Protein AF-A0A2H0D9N0-F1 (afdb_monomer)

Mean predicted aligned error: 10.19 Å

Nearest PDB structures (foldseek):
  3scy-assembly1_A  TM=6.307E-01  e=2.754E-02  Bacteroides fragilis NCTC 9343
  5y2z-assembly3_F  TM=4.978E-01  e=8.812E-02  Homo sapiens
  5y31-assembly2_D  TM=4.951E-01  e=1.947E-01  Homo sapiens
  3wsy-assembly1_A  TM=3.831E-01  e=3.872E-01  Homo sapiens
  3wsz-assembly1_A  TM=3.775E-01  e=4.537E-01  Homo sapiens

Foldseek 3Di:
DDDDDFDWDKDQCLPPDFDKDKDWDWDADPPPVPRIDIDIDIDGQDDAAFADPQWDKWWDAPDAQGFIWIWTARNVPRDIDTLDGQPANHFPGWDADPVPRWIWTWRDDPPDFIWIWIARNRRRHTHTDGTPPPDDDPVPPDDPDPDPDPDPPRRMDTDGPDDDDDDD

Sequence (168 aa):
MNASKSVDVTVNGAVLSPGFYNGGITIISNDYKNANLTIPFTVNFVLLNKAVKGTLYASTGRGSGSTGRVIKLNTQTGEGADVRPTGFTTIKSISLNPNTGELFGFNYSLGLPTSIVKVDGENGQGLYQFKAPVNYPPWRLTYPVILSELHLRNGYINLILHRVTLHI

Structure (mmCIF, N/CA/C/O backbone):
data_AF-A0A2H0D9N0-F1
#
_entry.id   AF-A0A2H0D9N0-F1
#
loop_
_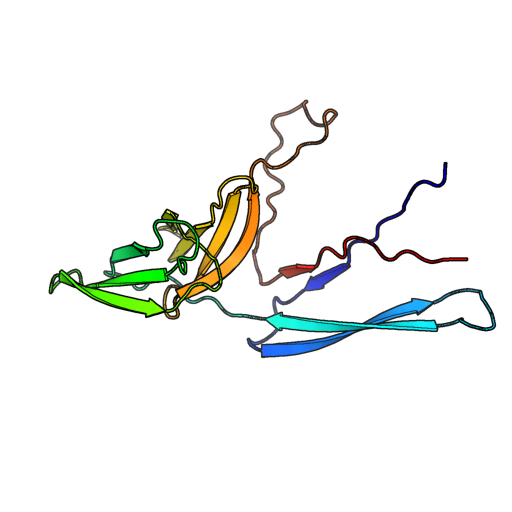atom_site.group_PDB
_atom_site.id
_atom_site.type_symbol
_atom_site.label_atom_id
_atom_site.label_alt_id
_atom_site.label_comp_id
_atom_site.label_asym_id
_atom_site.label_entity_id
_atom_site.label_seq_id
_atom_site.pdbx_PDB_ins_code
_atom_site.Cartn_x
_atom_site.Cartn_y
_atom_site.Cartn_z
_atom_site.occupancy
_atom_site.B_iso_or_equiv
_atom_site.auth_seq_id
_atom_site.auth_comp_id
_atom_site.auth_asym_id
_atom_site.auth_atom_id
_atom_site.pdbx_PDB_model_num
ATOM 1 N N . MET A 1 1 ? 22.734 18.320 -28.076 1.00 51.78 1 MET A N 1
ATOM 2 C CA . MET A 1 1 ? 22.182 17.781 -26.814 1.00 51.78 1 MET A CA 1
ATOM 3 C C . MET A 1 1 ? 21.408 16.525 -27.163 1.00 51.78 1 MET A C 1
ATOM 5 O O . MET A 1 1 ? 20.487 16.621 -27.963 1.00 51.78 1 MET A O 1
ATOM 9 N N . ASN A 1 2 ? 21.798 15.360 -26.650 1.00 54.81 2 ASN A N 1
ATOM 10 C CA . ASN A 1 2 ? 21.049 14.131 -26.913 1.00 54.81 2 ASN A CA 1
ATOM 11 C C . ASN A 1 2 ? 19.790 14.142 -26.048 1.00 54.81 2 ASN A C 1
ATOM 13 O O . ASN A 1 2 ? 19.884 14.165 -24.822 1.00 54.81 2 ASN A O 1
ATOM 17 N N . ALA A 1 3 ? 18.621 14.176 -26.684 1.00 62.12 3 ALA A N 1
ATOM 18 C CA . ALA A 1 3 ? 17.362 14.009 -25.977 1.00 62.12 3 ALA A CA 1
ATOM 19 C C . ALA A 1 3 ? 17.320 12.594 -25.386 1.00 62.12 3 ALA A C 1
ATOM 21 O O . ALA A 1 3 ? 17.517 11.611 -26.105 1.00 62.12 3 ALA A O 1
ATOM 22 N N . SER A 1 4 ? 17.083 12.480 -24.081 1.00 67.25 4 SER A N 1
ATOM 23 C CA . SER A 1 4 ? 16.789 11.188 -23.475 1.00 67.25 4 SER A CA 1
ATOM 24 C C . SER A 1 4 ? 15.452 10.672 -24.008 1.00 67.25 4 SER A C 1
ATOM 26 O O . SER A 1 4 ? 14.488 11.426 -24.150 1.00 67.25 4 SER A O 1
ATOM 28 N N . LYS A 1 5 ? 15.392 9.373 -24.304 1.00 77.69 5 LYS A N 1
ATOM 29 C CA . LYS A 1 5 ? 14.146 8.664 -24.603 1.00 77.69 5 LYS A CA 1
ATOM 30 C C . LYS A 1 5 ? 13.817 7.752 -23.426 1.00 77.69 5 LYS A C 1
ATOM 32 O O . LYS A 1 5 ? 14.701 7.064 -22.923 1.00 77.69 5 LYS A O 1
ATOM 37 N N . SER A 1 6 ? 12.565 7.766 -22.985 1.00 78.75 6 SER A N 1
ATOM 38 C CA . SER A 1 6 ? 12.034 6.835 -21.990 1.00 78.75 6 SER A CA 1
ATOM 39 C C . SER A 1 6 ? 11.052 5.879 -22.654 1.00 78.75 6 SER A C 1
ATOM 41 O O . SER A 1 6 ? 10.352 6.253 -23.594 1.00 78.75 6 SER A O 1
ATOM 43 N N . VAL A 1 7 ? 11.010 4.648 -22.153 1.00 76.38 7 VAL A N 1
ATOM 44 C CA . VAL A 1 7 ? 10.000 3.653 -22.508 1.00 76.38 7 VAL A CA 1
ATOM 45 C C . VAL A 1 7 ? 9.357 3.204 -21.207 1.00 76.38 7 VAL A C 1
ATOM 47 O O . VAL A 1 7 ? 10.057 2.743 -20.306 1.00 76.38 7 VAL A O 1
ATOM 50 N N . ASP A 1 8 ? 8.041 3.355 -21.119 1.00 76.12 8 ASP A N 1
ATOM 51 C CA . ASP A 1 8 ? 7.260 2.877 -19.985 1.00 76.12 8 ASP A CA 1
ATOM 52 C C . ASP A 1 8 ? 6.772 1.457 -20.278 1.00 76.12 8 ASP A C 1
ATOM 54 O O . ASP A 1 8 ? 6.242 1.177 -21.355 1.00 76.12 8 ASP A O 1
ATOM 58 N N . VAL A 1 9 ? 6.967 0.551 -19.319 1.00 77.88 9 VAL A N 1
ATOM 59 C CA . VAL A 1 9 ? 6.527 -0.843 -19.416 1.00 77.88 9 VAL A CA 1
ATOM 60 C C . VAL A 1 9 ? 5.491 -1.094 -18.328 1.00 77.88 9 VAL A C 1
ATOM 62 O O . VAL A 1 9 ? 5.774 -0.962 -17.137 1.00 77.88 9 VAL A O 1
ATOM 65 N N . THR A 1 10 ? 4.286 -1.482 -18.739 1.00 74.44 10 THR A N 1
ATOM 66 C CA . THR A 1 10 ? 3.182 -1.800 -17.828 1.00 74.44 10 THR A CA 1
ATOM 67 C C . THR A 1 10 ? 2.926 -3.298 -17.831 1.00 74.44 10 THR A C 1
ATOM 69 O O . THR A 1 10 ? 2.826 -3.918 -18.889 1.00 74.44 10 THR A O 1
ATOM 72 N N . VAL A 1 11 ? 2.768 -3.875 -16.640 1.00 76.50 11 VAL A N 1
ATOM 73 C CA . VAL A 1 11 ? 2.381 -5.279 -16.476 1.00 76.50 11 VAL A CA 1
ATOM 74 C C . VAL A 1 11 ? 0.923 -5.342 -16.030 1.00 76.50 11 VAL A C 1
ATOM 76 O O . VAL A 1 11 ? 0.519 -4.699 -15.057 1.00 76.50 11 VAL A O 1
ATOM 79 N N . ASN A 1 12 ? 0.127 -6.131 -16.751 1.00 78.25 12 ASN A N 1
ATOM 80 C CA . ASN A 1 12 ? -1.245 -6.434 -16.371 1.00 78.25 12 ASN A CA 1
ATOM 81 C C . ASN A 1 12 ? -1.265 -7.556 -15.328 1.00 78.25 12 ASN A C 1
ATOM 83 O O . ASN A 1 12 ? -1.016 -8.713 -15.656 1.00 78.25 12 ASN A O 1
ATOM 87 N N . GLY A 1 13 ? -1.578 -7.208 -14.083 1.00 75.62 13 GLY A N 1
ATOM 88 C CA . GLY A 1 13 ? -1.732 -8.164 -12.992 1.00 75.62 13 GLY A CA 1
ATOM 89 C C . GLY A 1 13 ? -3.175 -8.606 -12.737 1.00 75.62 13 GLY A C 1
ATOM 90 O O . GLY A 1 13 ? -3.407 -9.284 -11.746 1.00 75.62 13 GLY A O 1
ATOM 91 N N . ALA A 1 14 ? -4.152 -8.262 -13.589 1.00 77.81 14 ALA A N 1
ATOM 92 C CA . ALA A 1 14 ? -5.578 -8.553 -13.365 1.00 77.81 14 ALA A CA 1
ATOM 93 C C . ALA A 1 14 ? -5.881 -10.024 -13.044 1.00 77.81 14 ALA A C 1
ATOM 95 O O . ALA A 1 14 ? -6.820 -10.320 -12.311 1.00 77.81 14 ALA A O 1
ATOM 96 N N . VAL A 1 15 ? -5.101 -10.931 -13.633 1.00 84.31 15 VAL A N 1
ATOM 97 C CA . VAL A 1 15 ? -5.260 -12.389 -13.527 1.00 84.31 15 VAL A CA 1
ATOM 98 C C . VAL A 1 15 ? -4.197 -13.038 -12.642 1.00 84.31 15 VAL A C 1
ATOM 100 O O . VAL A 1 15 ? -4.181 -14.258 -12.492 1.00 84.31 15 VAL A O 1
ATOM 103 N N . LEU A 1 16 ? -3.279 -12.247 -12.083 1.00 85.44 16 LEU A N 1
ATOM 104 C CA . LEU A 1 16 ? -2.228 -12.768 -11.224 1.00 85.44 16 LEU A CA 1
ATOM 105 C C . LEU A 1 16 ? -2.787 -13.002 -9.824 1.00 85.44 16 LEU A C 1
ATOM 107 O O . LEU A 1 16 ? -3.528 -12.190 -9.271 1.00 85.44 16 LEU A O 1
ATOM 111 N N . SER A 1 17 ? -2.420 -14.139 -9.248 1.00 90.38 17 SER A N 1
ATOM 112 C CA . SER A 1 17 ? -2.641 -14.380 -7.827 1.00 90.38 17 SER A CA 1
ATOM 113 C C . SER A 1 17 ? -1.619 -13.587 -7.008 1.00 90.38 17 SER A C 1
ATOM 115 O O . SER A 1 17 ? -0.572 -13.206 -7.531 1.00 90.38 17 SER A O 1
ATOM 117 N N . PRO A 1 18 ? -1.879 -13.306 -5.725 1.00 88.00 18 PRO A N 1
ATOM 118 C CA . PRO A 1 18 ? -0.874 -12.692 -4.868 1.00 88.00 18 PRO A CA 1
ATOM 119 C C . PRO A 1 18 ? 0.405 -13.532 -4.824 1.00 88.00 18 PRO A C 1
ATOM 121 O O . PRO A 1 18 ? 0.338 -14.752 -4.675 1.00 88.00 18 PRO A O 1
ATOM 124 N N . GLY A 1 19 ? 1.564 -12.891 -4.952 1.00 89.12 19 GLY A N 1
ATOM 125 C CA . GLY A 1 19 ? 2.851 -13.577 -4.964 1.00 89.12 19 GLY A CA 1
ATOM 126 C C . GLY A 1 19 ? 3.974 -12.804 -5.648 1.00 89.12 19 GLY A C 1
ATOM 127 O O . GLY A 1 19 ? 3.798 -11.688 -6.140 1.00 89.12 19 GLY A O 1
ATOM 128 N N . PHE A 1 20 ? 5.151 -13.428 -5.675 1.00 88.50 20 PHE A N 1
ATOM 129 C CA . PHE A 1 20 ? 6.325 -12.911 -6.371 1.00 88.50 20 PHE A CA 1
ATOM 130 C C . PHE A 1 20 ? 6.418 -13.503 -7.775 1.00 88.50 20 PHE A C 1
ATOM 132 O O . PHE A 1 20 ? 6.386 -14.719 -7.952 1.00 88.50 20 PHE A O 1
ATOM 139 N N . TYR A 1 21 ? 6.595 -12.632 -8.761 1.00 90.44 21 TYR A N 1
ATOM 140 C CA . TYR A 1 21 ? 6.749 -12.988 -10.164 1.00 90.44 21 TYR A CA 1
ATOM 141 C C . TYR A 1 21 ? 8.095 -12.491 -10.667 1.00 90.44 21 TYR A C 1
ATOM 143 O O . TYR A 1 21 ? 8.385 -11.298 -10.591 1.00 90.44 21 TYR A O 1
ATOM 151 N N . ASN A 1 22 ? 8.911 -13.400 -11.192 1.00 92.44 22 ASN A N 1
ATOM 152 C CA . ASN A 1 22 ? 10.175 -13.055 -11.832 1.00 92.44 22 ASN A CA 1
ATOM 153 C C . ASN A 1 22 ? 9.964 -12.932 -13.339 1.00 92.44 22 ASN A C 1
ATOM 155 O O . ASN A 1 22 ? 9.277 -13.753 -13.946 1.00 92.44 22 ASN A O 1
ATOM 159 N N . GLY A 1 23 ? 10.567 -11.915 -13.938 1.00 90.38 23 GLY A N 1
ATOM 160 C CA . GLY A 1 23 ? 10.524 -11.677 -15.372 1.00 90.38 23 GLY A CA 1
ATOM 161 C C . GLY A 1 23 ? 11.816 -11.048 -15.874 1.00 90.38 23 GLY A C 1
ATOM 162 O O . GLY A 1 23 ? 12.758 -10.819 -15.114 1.00 90.38 23 GLY A O 1
ATOM 163 N N . GLY A 1 24 ? 11.861 -10.767 -17.172 1.00 91.19 24 GLY A N 1
ATOM 164 C CA . GLY A 1 24 ? 12.973 -10.062 -17.796 1.00 91.19 24 GLY A CA 1
ATOM 165 C C . GLY A 1 24 ? 12.484 -9.134 -18.898 1.00 91.19 24 GLY A C 1
ATOM 166 O O . GLY A 1 24 ? 11.588 -9.488 -19.661 1.00 91.19 24 GLY A O 1
ATOM 167 N N . ILE A 1 25 ? 13.069 -7.942 -18.980 1.00 90.06 25 ILE A N 1
ATOM 168 C CA . ILE A 1 25 ? 12.921 -7.056 -20.137 1.00 90.06 25 ILE A CA 1
ATOM 169 C C . ILE A 1 25 ? 14.089 -7.354 -21.069 1.00 90.06 25 ILE A C 1
ATOM 171 O O . ILE A 1 25 ? 15.239 -7.152 -20.684 1.00 90.06 25 ILE A O 1
ATOM 175 N N . THR A 1 26 ? 13.802 -7.832 -22.278 1.00 91.62 26 THR A N 1
ATOM 176 C CA . THR A 1 26 ? 14.836 -8.091 -23.289 1.00 91.62 26 THR A CA 1
ATOM 177 C C . THR A 1 26 ? 14.916 -6.917 -24.254 1.00 91.62 26 THR A C 1
ATOM 179 O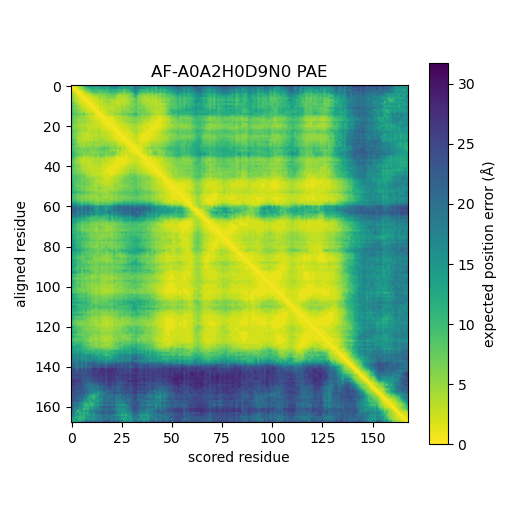 O . THR A 1 26 ? 13.930 -6.570 -24.902 1.00 91.62 26 THR A O 1
ATOM 182 N N . ILE A 1 27 ? 16.095 -6.313 -24.350 1.00 90.25 27 ILE A N 1
ATOM 183 C CA . ILE A 1 27 ? 16.437 -5.277 -25.320 1.00 90.25 27 ILE A CA 1
ATOM 184 C C . ILE A 1 27 ? 17.212 -5.956 -26.445 1.00 90.25 27 ILE A C 1
ATOM 186 O O . ILE A 1 27 ? 18.275 -6.526 -26.200 1.00 90.25 27 ILE A O 1
ATOM 190 N N . ILE A 1 28 ? 16.674 -5.881 -27.661 1.00 91.69 28 ILE A N 1
ATOM 191 C CA . ILE A 1 28 ? 17.321 -6.392 -28.870 1.00 91.69 28 ILE A CA 1
ATOM 192 C C . ILE A 1 28 ? 17.966 -5.212 -29.599 1.00 91.69 28 ILE A C 1
ATOM 194 O O . ILE A 1 28 ? 17.316 -4.193 -29.838 1.00 91.69 28 ILE A O 1
ATOM 198 N N . SER A 1 29 ? 19.247 -5.351 -29.926 1.00 91.25 29 SER A N 1
ATOM 199 C CA . SER A 1 29 ? 20.072 -4.344 -30.591 1.00 91.25 29 SER A CA 1
ATOM 200 C C . SER A 1 29 ? 20.642 -4.891 -31.898 1.00 91.25 29 SER A C 1
ATOM 202 O O . SER A 1 29 ? 20.814 -6.096 -32.064 1.00 91.25 29 SER A O 1
ATOM 204 N N . ASN A 1 30 ? 20.976 -3.994 -32.823 1.00 92.38 30 ASN A N 1
ATOM 205 C CA . ASN A 1 30 ? 21.731 -4.323 -34.031 1.00 92.38 30 ASN A CA 1
ATOM 206 C C . ASN A 1 30 ? 23.261 -4.324 -33.814 1.00 92.38 30 ASN A C 1
ATOM 208 O O . ASN A 1 30 ? 24.006 -4.502 -34.776 1.00 92.38 30 ASN A O 1
ATOM 212 N N . ASP A 1 31 ? 23.745 -4.140 -32.580 1.00 92.88 31 ASP A N 1
ATOM 213 C CA . ASP A 1 31 ? 25.146 -4.387 -32.219 1.00 92.88 31 ASP A CA 1
ATOM 214 C C . ASP A 1 31 ? 25.431 -5.899 -32.219 1.00 92.88 31 ASP A C 1
ATOM 216 O O . ASP A 1 31 ? 24.914 -6.637 -31.383 1.00 92.88 31 ASP A O 1
ATOM 220 N N . TYR A 1 32 ? 26.287 -6.367 -33.132 1.00 91.62 32 TYR A N 1
ATOM 221 C CA . TYR A 1 32 ? 26.605 -7.792 -33.284 1.00 91.62 32 TYR A CA 1
ATOM 222 C C . TYR A 1 32 ? 27.284 -8.420 -32.056 1.00 91.62 32 TYR A C 1
ATOM 224 O O . TYR A 1 32 ? 27.225 -9.638 -31.896 1.00 91.62 32 TYR A O 1
ATOM 232 N N . LYS A 1 33 ? 27.936 -7.622 -31.197 1.00 92.19 33 LYS A N 1
ATOM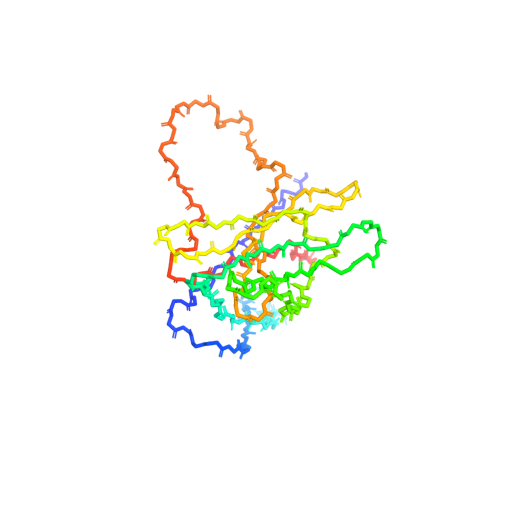 233 C CA . LYS A 1 33 ? 28.570 -8.120 -29.964 1.00 92.19 33 LYS A CA 1
ATOM 234 C C . LYS A 1 33 ? 27.585 -8.206 -28.808 1.00 92.19 33 LYS A C 1
ATOM 236 O O . LYS A 1 33 ? 27.699 -9.106 -27.983 1.00 92.19 33 LYS A O 1
ATOM 241 N N . ASN A 1 34 ? 26.623 -7.286 -28.763 1.00 88.19 34 ASN A N 1
ATOM 242 C CA . ASN A 1 34 ? 25.664 -7.139 -27.669 1.00 88.19 34 ASN A CA 1
ATOM 243 C C . ASN A 1 34 ? 24.229 -7.121 -28.203 1.00 88.19 34 ASN A C 1
ATOM 245 O O . ASN A 1 34 ? 23.435 -6.238 -27.878 1.00 88.19 34 ASN A O 1
ATOM 249 N N . ALA A 1 35 ? 23.896 -8.106 -29.040 1.00 90.69 35 ALA A N 1
ATOM 250 C CA . ALA A 1 35 ? 22.616 -8.140 -29.741 1.00 90.69 35 ALA A CA 1
ATOM 251 C C . ALA A 1 35 ? 21.418 -8.268 -28.788 1.00 90.69 35 ALA A C 1
ATOM 253 O O . ALA A 1 35 ? 20.314 -7.872 -29.145 1.00 90.69 35 ALA A O 1
ATOM 254 N N . ASN A 1 36 ? 21.631 -8.795 -27.576 1.00 94.38 36 ASN A N 1
ATOM 255 C CA . ASN A 1 36 ? 20.589 -8.988 -26.576 1.00 94.38 36 ASN A CA 1
ATOM 256 C C . ASN A 1 36 ? 21.080 -8.575 -25.185 1.00 94.38 36 ASN A C 1
ATOM 258 O O . ASN A 1 36 ? 22.098 -9.072 -24.707 1.00 94.38 36 ASN A O 1
ATOM 262 N N . LEU A 1 37 ? 20.307 -7.734 -24.501 1.00 91.25 37 LEU A N 1
ATOM 263 C CA . LEU A 1 37 ? 20.474 -7.425 -23.082 1.00 91.25 37 LEU A CA 1
ATOM 264 C C . LEU A 1 37 ? 19.175 -7.765 -22.351 1.00 91.25 37 LEU A C 1
ATOM 266 O O . LEU A 1 37 ? 18.133 -7.189 -22.653 1.00 91.25 37 LEU A O 1
ATOM 270 N N . THR A 1 38 ? 19.229 -8.676 -21.379 1.00 93.06 38 THR A N 1
ATOM 271 C CA . THR A 1 38 ? 18.075 -8.990 -20.521 1.00 93.06 38 THR A CA 1
ATOM 272 C C . THR A 1 38 ? 18.248 -8.338 -19.158 1.00 93.06 38 THR A C 1
ATOM 274 O O . THR A 1 38 ? 19.218 -8.609 -18.455 1.00 93.06 38 THR A O 1
ATOM 277 N N . ILE A 1 39 ? 17.290 -7.501 -18.772 1.00 90.31 39 ILE A N 1
ATOM 278 C CA . ILE A 1 39 ? 17.224 -6.868 -17.455 1.00 90.31 39 ILE A CA 1
ATOM 279 C C . ILE A 1 39 ? 16.222 -7.667 -16.613 1.00 90.31 39 ILE A C 1
ATOM 281 O O . ILE A 1 39 ? 15.019 -7.580 -16.885 1.00 90.31 39 ILE A O 1
ATOM 285 N N . PRO A 1 40 ? 16.671 -8.463 -15.624 1.00 91.88 40 PRO A N 1
ATOM 286 C CA . PRO A 1 40 ? 15.759 -9.203 -14.764 1.00 91.88 40 PRO A CA 1
ATOM 287 C C . PRO A 1 40 ? 14.980 -8.246 -13.859 1.00 91.88 40 PRO A C 1
ATOM 289 O O . PRO A 1 40 ? 15.501 -7.223 -13.413 1.00 91.88 40 PRO A O 1
ATOM 292 N N . PHE A 1 41 ? 13.735 -8.597 -13.557 1.00 88.06 41 PHE A N 1
ATOM 293 C CA . PHE A 1 41 ? 12.918 -7.884 -12.584 1.00 88.06 41 PHE A CA 1
ATOM 294 C C . PHE A 1 41 ? 12.074 -8.851 -11.752 1.00 88.06 41 PHE A C 1
ATOM 296 O O . PHE A 1 41 ? 11.736 -9.950 -12.193 1.00 88.06 41 PHE A O 1
ATOM 303 N N . THR A 1 42 ? 11.689 -8.403 -10.559 1.00 86.25 42 THR A N 1
ATOM 304 C CA . THR A 1 42 ? 10.743 -9.103 -9.688 1.00 86.25 42 THR A CA 1
ATOM 305 C C . THR A 1 42 ? 9.572 -8.180 -9.386 1.00 86.25 42 THR A C 1
ATOM 307 O O . THR A 1 42 ? 9.762 -7.042 -8.958 1.00 86.25 42 THR A O 1
ATOM 310 N N . VAL A 1 43 ? 8.354 -8.672 -9.595 1.00 86.50 43 VAL A N 1
ATOM 311 C CA . VAL A 1 43 ? 7.112 -7.997 -9.215 1.00 86.50 43 VAL A CA 1
ATOM 312 C C . VAL A 1 43 ? 6.543 -8.699 -7.994 1.00 86.50 43 VAL A C 1
ATOM 314 O O . VAL A 1 43 ? 6.358 -9.912 -8.005 1.00 86.50 43 VA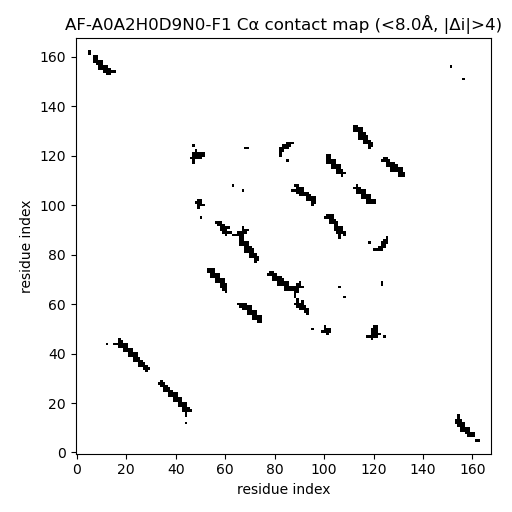L A O 1
ATOM 317 N N . ASN A 1 44 ? 6.244 -7.934 -6.948 1.00 85.69 44 ASN A N 1
ATOM 318 C CA . ASN A 1 44 ? 5.443 -8.412 -5.829 1.00 85.69 44 ASN A CA 1
ATOM 319 C C . ASN A 1 44 ? 3.989 -7.991 -6.056 1.00 85.69 44 ASN A C 1
ATOM 321 O O . ASN A 1 44 ? 3.665 -6.804 -5.966 1.00 85.69 44 ASN A O 1
ATOM 325 N N . PHE A 1 45 ? 3.133 -8.952 -6.383 1.00 84.88 45 PHE A N 1
ATOM 326 C CA . PHE A 1 45 ? 1.705 -8.729 -6.518 1.00 84.88 45 PHE A CA 1
ATOM 327 C C . PHE A 1 45 ? 1.031 -8.985 -5.171 1.00 84.88 45 PHE A C 1
ATOM 329 O O . PHE A 1 45 ? 1.032 -10.105 -4.666 1.00 84.88 45 PHE A O 1
ATOM 336 N N . VAL A 1 46 ? 0.459 -7.942 -4.575 1.00 85.75 46 VAL A N 1
ATOM 337 C CA . VAL A 1 46 ? -0.183 -8.014 -3.258 1.00 85.75 46 VAL A CA 1
ATOM 338 C C . VAL A 1 46 ? -1.676 -7.761 -3.420 1.00 85.75 46 VAL A C 1
ATOM 340 O O . VAL A 1 46 ? -2.077 -6.746 -3.990 1.00 85.75 46 VAL A O 1
ATOM 343 N N . LEU A 1 47 ? -2.501 -8.661 -2.882 1.00 88.00 47 LEU A N 1
ATOM 344 C CA . LEU A 1 47 ? -3.922 -8.390 -2.681 1.00 88.00 47 LEU A CA 1
ATOM 345 C C . LEU A 1 47 ? -4.087 -7.610 -1.380 1.00 88.00 47 LEU A C 1
ATOM 347 O O . LEU A 1 47 ? -3.762 -8.120 -0.313 1.00 88.00 47 LEU A O 1
ATOM 351 N N . LEU A 1 48 ? -4.608 -6.390 -1.480 1.00 91.94 48 LEU A N 1
ATOM 352 C CA . LEU A 1 48 ? -4.972 -5.602 -0.308 1.00 91.94 48 LEU A CA 1
ATOM 353 C C . LEU A 1 48 ? -6.405 -5.928 0.090 1.00 91.94 48 LEU A C 1
ATOM 355 O O . LEU A 1 48 ? -7.333 -5.761 -0.707 1.00 91.94 48 LEU A O 1
ATOM 359 N N . ASN A 1 49 ? -6.591 -6.350 1.334 1.00 95.44 49 ASN A N 1
ATOM 360 C CA . ASN A 1 49 ? -7.928 -6.559 1.865 1.00 95.44 49 ASN A CA 1
ATOM 361 C C . ASN A 1 49 ? -8.632 -5.220 2.092 1.00 95.44 49 ASN A C 1
ATOM 363 O O . ASN A 1 49 ? -8.014 -4.196 2.397 1.00 95.44 49 ASN A O 1
ATOM 367 N N . LYS A 1 50 ? -9.954 -5.239 1.945 1.00 96.44 50 LYS A N 1
ATOM 368 C CA . LYS A 1 50 ? -10.814 -4.090 2.237 1.00 96.44 50 LYS A CA 1
ATOM 369 C C . LYS A 1 50 ? -10.900 -3.851 3.745 1.00 96.44 50 LYS A C 1
ATOM 371 O O . LYS A 1 50 ? -10.562 -4.714 4.551 1.00 96.44 50 LYS A O 1
ATOM 376 N N . ALA A 1 51 ? -11.400 -2.681 4.120 1.00 96.19 51 ALA A N 1
ATOM 377 C CA . A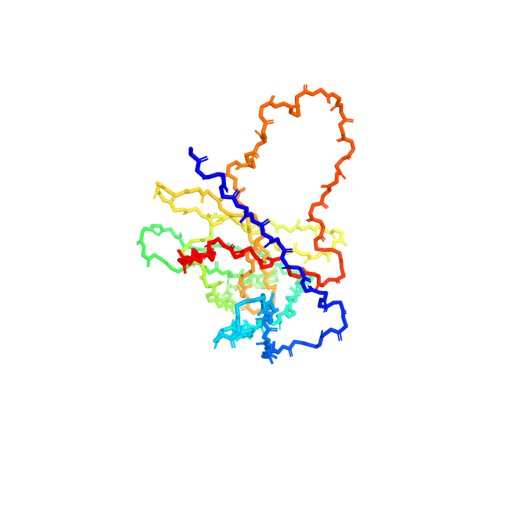LA A 1 51 ? -11.806 -2.394 5.483 1.00 96.19 51 ALA A CA 1
ATOM 378 C C . ALA A 1 51 ? -12.892 -3.372 5.953 1.00 96.19 51 ALA A C 1
ATOM 380 O O . ALA A 1 51 ? -13.846 -3.672 5.230 1.00 96.19 51 ALA A O 1
ATOM 381 N N . VAL A 1 52 ? -12.759 -3.825 7.196 1.00 93.25 52 VAL A N 1
ATOM 382 C CA . VAL A 1 52 ? -13.738 -4.673 7.869 1.00 93.25 52 VAL A CA 1
ATOM 383 C C . VAL A 1 52 ? -14.923 -3.811 8.309 1.00 93.25 52 VAL A C 1
ATOM 385 O O . VAL A 1 52 ? -14.764 -2.745 8.909 1.00 93.25 52 VAL A O 1
ATOM 388 N N . LYS A 1 53 ? -16.142 -4.255 7.987 1.00 91.31 53 LYS A N 1
ATOM 389 C CA . LYS A 1 53 ? -17.371 -3.542 8.354 1.00 91.31 53 LYS A CA 1
ATOM 390 C C . LYS A 1 53 ? -17.502 -3.462 9.878 1.00 91.31 53 LYS A C 1
ATOM 392 O O . LYS A 1 53 ? -17.328 -4.458 10.568 1.00 91.31 53 LYS A O 1
ATOM 397 N N . GLY A 1 54 ? -17.872 -2.287 10.388 1.00 89.06 54 GLY A N 1
ATOM 398 C CA . GLY A 1 54 ? -18.030 -2.060 11.830 1.00 89.06 54 GLY A CA 1
ATOM 399 C C . GLY A 1 54 ? -16.709 -1.867 12.577 1.00 89.06 54 GLY A C 1
ATOM 400 O O . GLY A 1 54 ? -16.714 -1.772 13.802 1.00 89.06 54 GLY A O 1
ATOM 401 N N . THR A 1 55 ? -15.587 -1.782 11.863 1.00 92.69 55 THR A N 1
ATOM 402 C CA . THR A 1 55 ? -14.277 -1.475 12.435 1.00 92.69 55 THR A CA 1
ATOM 403 C C . THR A 1 55 ? -13.916 -0.023 12.163 1.00 92.69 55 THR A C 1
ATOM 405 O O . THR A 1 55 ? -14.044 0.463 11.038 1.00 92.69 55 THR A O 1
ATOM 408 N N . LEU A 1 56 ? -13.452 0.676 13.198 1.00 96.12 56 LEU A N 1
ATOM 409 C CA . LEU A 1 56 ? -12.856 1.996 13.041 1.00 96.12 56 LEU A CA 1
ATOM 410 C C . LEU A 1 56 ? -11.361 1.838 12.773 1.00 96.12 56 LEU A C 1
ATOM 412 O O . LEU A 1 56 ? -10.699 0.999 13.376 1.00 96.12 56 LEU A O 1
ATOM 416 N N . TYR A 1 57 ? -10.835 2.647 11.861 1.00 96.25 57 TYR A N 1
ATOM 417 C CA . TYR A 1 57 ? -9.426 2.628 11.490 1.00 96.25 57 TYR A CA 1
ATOM 418 C C . TYR A 1 57 ? -8.767 3.939 11.898 1.00 96.25 57 TYR A C 1
ATOM 420 O O . TYR A 1 57 ? -9.300 5.016 11.632 1.00 96.25 57 TYR A O 1
ATOM 428 N N . ALA A 1 58 ? -7.591 3.846 12.508 1.00 94.88 58 ALA A N 1
ATOM 429 C CA . ALA A 1 58 ? -6.759 4.990 12.850 1.00 94.88 58 ALA A CA 1
ATOM 430 C C . ALA A 1 58 ? -5.341 4.783 12.320 1.00 94.88 58 ALA A C 1
ATOM 432 O O . ALA A 1 58 ? -4.858 3.657 12.229 1.00 94.88 58 ALA A O 1
ATOM 433 N N . SER A 1 59 ? -4.661 5.869 11.974 1.00 93.00 59 SER A N 1
ATOM 434 C CA . SER A 1 59 ? -3.248 5.837 11.606 1.00 93.00 59 SER A CA 1
ATOM 435 C C . SER A 1 59 ? -2.382 6.323 12.758 1.00 93.00 59 SER A C 1
ATOM 437 O O . SER A 1 59 ? -2.748 7.263 13.466 1.00 93.00 59 SER A O 1
ATOM 439 N N . THR A 1 60 ? -1.201 5.737 12.904 1.00 87.00 60 THR A N 1
ATOM 440 C CA . THR A 1 60 ? -0.168 6.235 13.812 1.00 87.00 60 THR A CA 1
ATOM 441 C C . THR A 1 60 ? 1.134 6.482 13.068 1.00 87.00 60 THR A C 1
ATOM 443 O O . THR A 1 60 ? 1.325 6.061 11.924 1.00 87.00 60 THR A O 1
ATOM 446 N N . GLY A 1 61 ? 2.035 7.209 13.725 1.00 76.69 61 GLY A N 1
ATOM 447 C CA . GLY A 1 61 ? 3.353 7.513 13.184 1.00 76.69 61 GLY A CA 1
ATOM 448 C C . GLY A 1 61 ? 3.671 9.002 13.215 1.00 76.69 61 GLY A C 1
ATOM 449 O O . GLY A 1 61 ? 3.846 9.630 12.171 1.00 76.69 61 GLY A O 1
ATOM 450 N N . ARG A 1 62 ? 3.714 9.596 14.415 1.00 68.19 62 ARG A N 1
ATOM 451 C CA . ARG A 1 62 ? 4.115 10.998 14.585 1.00 68.19 62 ARG A CA 1
ATOM 452 C C . ARG A 1 62 ? 5.636 11.081 14.730 1.00 68.19 62 ARG A C 1
ATOM 454 O O . ARG A 1 62 ? 6.189 10.516 15.664 1.00 68.19 62 ARG A O 1
ATOM 461 N N . GLY A 1 63 ? 6.283 11.857 13.860 1.00 63.91 63 GLY A N 1
ATOM 462 C CA . GLY A 1 63 ? 7.697 12.231 13.990 1.00 63.91 63 GLY A CA 1
ATOM 463 C C . GLY A 1 63 ? 8.646 11.517 13.024 1.00 63.91 63 GLY A C 1
ATOM 464 O O . GLY A 1 63 ? 8.274 10.563 12.343 1.00 63.91 63 GLY A O 1
ATOM 465 N N . SER A 1 64 ? 9.877 12.027 12.949 1.00 63.28 64 SER A N 1
ATOM 466 C CA . SER A 1 64 ? 10.961 11.431 12.160 1.00 63.28 64 SER A CA 1
ATOM 467 C C . SER A 1 64 ? 11.370 10.082 12.760 1.00 63.28 64 SER A C 1
ATOM 469 O O . SER A 1 64 ? 11.501 9.975 13.976 1.00 63.28 64 SER A O 1
ATOM 471 N N . GLY A 1 65 ? 11.543 9.053 11.926 1.00 68.00 65 GLY A N 1
ATOM 472 C CA . GLY A 1 65 ? 11.927 7.703 12.366 1.00 68.00 65 GLY A CA 1
ATOM 473 C C . GLY A 1 65 ? 10.787 6.843 12.924 1.00 68.00 65 GLY A C 1
ATOM 474 O O . GLY A 1 65 ? 11.030 5.714 13.344 1.00 68.00 65 GLY A O 1
ATOM 475 N N . SER A 1 66 ? 9.545 7.339 12.917 1.00 80.75 66 SER A N 1
ATOM 476 C CA . SER A 1 66 ? 8.395 6.488 13.218 1.00 80.75 66 SER A CA 1
ATOM 477 C C . SER A 1 66 ? 8.177 5.443 12.115 1.00 80.75 66 SER A C 1
ATOM 479 O O . SER A 1 66 ? 8.737 5.539 11.024 1.00 80.75 66 SER A O 1
ATOM 481 N N . THR A 1 67 ? 7.368 4.428 12.412 1.00 86.31 67 THR A N 1
ATOM 482 C CA . THR A 1 67 ? 6.826 3.528 11.388 1.00 86.31 67 THR A CA 1
ATOM 483 C C . THR A 1 67 ? 5.360 3.879 11.227 1.00 86.31 67 THR A C 1
ATOM 485 O O . THR A 1 67 ? 4.628 3.922 12.214 1.00 86.31 67 THR A O 1
ATOM 488 N N . GLY A 1 68 ? 4.924 4.163 10.002 1.00 90.88 68 GLY A N 1
ATOM 489 C CA . GLY A 1 68 ? 3.515 4.379 9.718 1.00 90.88 68 GLY A CA 1
ATOM 490 C C . GLY A 1 68 ? 2.770 3.081 9.990 1.00 90.88 68 GLY A C 1
ATOM 491 O O . GLY A 1 68 ? 3.053 2.069 9.342 1.00 90.88 68 GLY A O 1
ATOM 492 N N . ARG A 1 69 ? 1.848 3.090 10.949 1.00 92.81 69 ARG A N 1
ATOM 493 C CA . ARG A 1 69 ? 1.016 1.927 11.279 1.00 92.81 69 ARG A CA 1
ATOM 494 C C . ARG A 1 69 ? -0.450 2.287 11.161 1.00 92.81 69 ARG A C 1
ATOM 496 O O . ARG A 1 69 ? -0.828 3.460 11.158 1.00 92.81 69 ARG A O 1
ATOM 503 N N . VAL A 1 70 ? -1.262 1.244 11.101 1.00 94.31 70 VAL A N 1
ATOM 504 C CA . VAL A 1 70 ? -2.712 1.342 11.185 1.00 94.31 70 VAL A CA 1
ATOM 505 C C . VAL A 1 70 ? -3.193 0.515 12.362 1.00 94.31 70 VAL A C 1
ATOM 507 O O . VAL A 1 70 ? -2.665 -0.565 12.627 1.00 94.31 70 VAL A O 1
ATOM 510 N N . ILE A 1 71 ? -4.174 1.060 13.069 1.00 95.00 71 ILE A N 1
ATOM 511 C CA . ILE A 1 71 ? -4.837 0.465 14.223 1.00 95.00 71 ILE A CA 1
ATOM 512 C C . ILE A 1 71 ? -6.289 0.200 13.835 1.00 95.00 71 ILE A C 1
ATOM 514 O O . ILE A 1 71 ? -6.946 1.070 13.254 1.00 95.00 71 ILE A O 1
ATOM 518 N N . LYS A 1 72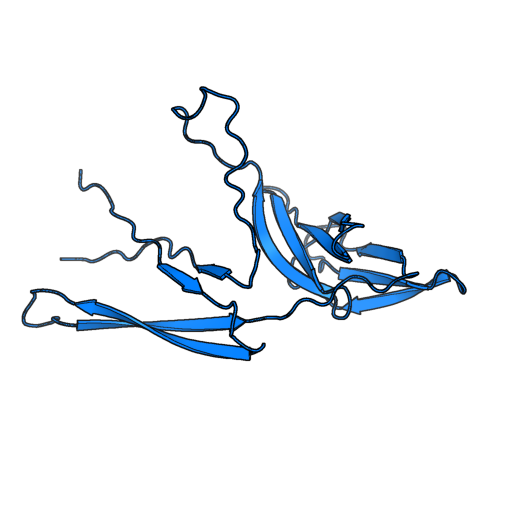 ? -6.783 -0.990 14.173 1.00 95.69 72 LYS A N 1
ATOM 519 C CA . LYS A 1 72 ? -8.208 -1.328 14.190 1.00 95.69 72 LYS A CA 1
ATOM 520 C C . LYS A 1 72 ? -8.749 -1.025 15.580 1.00 95.69 72 LYS A C 1
ATOM 522 O O . LYS A 1 72 ? -8.159 -1.438 16.569 1.00 95.69 72 LYS A O 1
ATOM 527 N N . LEU A 1 73 ? -9.876 -0.341 15.655 1.00 95.31 73 LEU A N 1
ATOM 528 C CA . LEU A 1 73 ? -10.596 -0.092 16.893 1.00 95.31 73 LEU A CA 1
ATOM 529 C C . LEU A 1 73 ? -11.913 -0.870 16.852 1.00 95.31 73 LEU A C 1
ATOM 531 O O . LEU A 1 73 ? -12.722 -0.701 15.930 1.00 95.31 73 LEU A O 1
ATOM 535 N N . ASN A 1 74 ? -12.110 -1.733 17.848 1.00 87.06 74 ASN A N 1
ATOM 536 C CA . ASN A 1 74 ? -13.368 -2.431 18.062 1.00 87.06 74 ASN A CA 1
ATOM 537 C C . ASN A 1 74 ? -14.421 -1.413 18.521 1.00 87.06 74 ASN A C 1
ATOM 539 O O . ASN A 1 74 ? -14.262 -0.760 19.547 1.00 87.06 74 ASN A O 1
ATOM 543 N N . THR A 1 75 ? -15.501 -1.266 17.756 1.00 90.62 75 THR A N 1
ATOM 544 C CA . THR A 1 75 ? -16.550 -0.270 18.030 1.00 90.62 75 THR A CA 1
ATOM 545 C C . THR A 1 75 ? -17.469 -0.641 19.189 1.00 90.62 75 THR A C 1
ATOM 547 O O . THR A 1 75 ? -18.166 0.228 19.701 1.00 90.62 75 THR A O 1
ATOM 550 N N . GLN A 1 76 ? -17.473 -1.907 19.609 1.00 90.75 76 GLN A N 1
ATOM 551 C CA . GLN A 1 76 ? -18.280 -2.401 20.722 1.00 90.75 76 GLN A CA 1
ATOM 552 C C . GLN A 1 76 ? -17.530 -2.274 22.050 1.00 90.75 76 GLN A C 1
ATOM 554 O O . GLN A 1 76 ? -18.121 -1.860 23.042 1.00 90.75 76 GLN A O 1
ATOM 559 N N . THR A 1 77 ? -16.235 -2.611 22.069 1.00 90.19 77 THR A N 1
ATOM 560 C CA . THR A 1 77 ? -15.420 -2.623 23.300 1.00 90.19 77 THR A CA 1
ATOM 561 C C . THR A 1 77 ? -14.528 -1.392 23.461 1.00 90.19 77 THR A C 1
ATOM 563 O O . THR A 1 77 ? -14.085 -1.103 24.567 1.00 90.19 77 THR A O 1
ATOM 566 N N . GLY A 1 78 ? -14.247 -0.658 22.380 1.00 90.62 78 GLY A N 1
ATOM 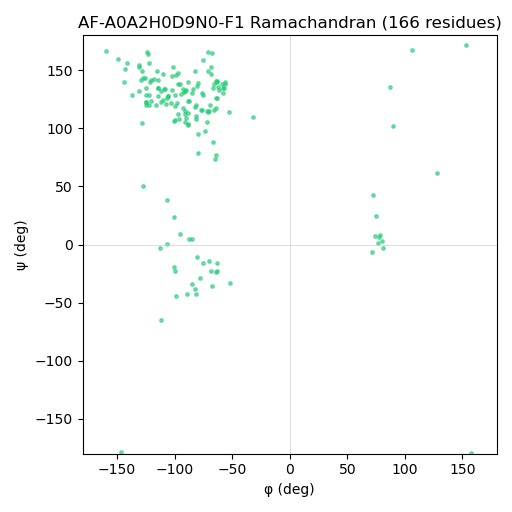567 C CA . GLY A 1 78 ? -13.271 0.435 22.375 1.00 90.62 78 GLY A CA 1
ATOM 568 C C . GLY A 1 78 ? -11.811 -0.033 22.402 1.00 90.62 78 GLY A C 1
ATOM 569 O O . GLY A 1 78 ? -10.910 0.792 22.531 1.00 90.62 78 GLY A O 1
ATOM 570 N N . GLU A 1 79 ? -11.547 -1.335 22.275 1.00 91.94 79 GLU A N 1
ATOM 571 C CA . GLU A 1 79 ? -10.185 -1.871 22.260 1.00 91.94 79 GLU A CA 1
ATOM 572 C C . GLU A 1 79 ? -9.497 -1.600 20.917 1.00 91.94 79 GLU A C 1
ATOM 574 O O . GLU A 1 79 ? -10.034 -1.901 19.845 1.00 91.94 79 GLU A O 1
ATOM 579 N N . GLY A 1 80 ? -8.296 -1.022 20.975 1.00 92.31 80 GLY A N 1
ATOM 580 C CA . GLY A 1 80 ? -7.432 -0.804 19.819 1.00 92.31 80 GLY A CA 1
ATOM 581 C C . GLY A 1 80 ? -6.449 -1.958 19.629 1.00 92.31 80 GLY A C 1
ATOM 582 O O . GLY A 1 80 ? -5.785 -2.368 20.576 1.00 92.31 80 GLY A O 1
ATOM 583 N N . ALA A 1 81 ? -6.316 -2.443 18.398 1.00 93.56 81 ALA A N 1
ATOM 584 C CA . ALA A 1 81 ? -5.351 -3.461 18.004 1.00 93.56 81 ALA A CA 1
ATOM 585 C C . ALA A 1 81 ? -4.489 -2.964 16.837 1.00 93.56 81 ALA A C 1
ATOM 587 O O . ALA A 1 81 ? -5.004 -2.509 15.810 1.00 93.56 81 ALA A O 1
ATOM 588 N N . ASP A 1 82 ? -3.168 -3.072 16.983 1.00 91.81 82 ASP A N 1
ATOM 589 C CA . ASP A 1 82 ? -2.221 -2.811 15.898 1.00 91.81 82 ASP A CA 1
ATOM 590 C C . ASP A 1 82 ? -2.449 -3.816 14.756 1.00 91.81 82 ASP A C 1
ATOM 592 O O . ASP A 1 82 ? -2.421 -5.027 14.967 1.00 91.81 82 ASP A O 1
ATOM 596 N N . VAL A 1 83 ? -2.643 -3.317 13.532 1.00 88.56 83 VAL A N 1
ATOM 597 C CA . VAL A 1 83 ? -2.864 -4.165 12.349 1.00 88.56 83 VAL A CA 1
ATOM 598 C C . VAL A 1 83 ? -1.541 -4.685 11.800 1.00 88.56 83 VAL A C 1
ATOM 600 O O . VAL A 1 83 ? -1.474 -5.857 11.441 1.00 88.56 83 VAL A O 1
ATOM 603 N N . ARG A 1 84 ? -0.523 -3.799 11.741 1.00 90.19 84 ARG A N 1
ATOM 604 C CA . ARG A 1 84 ? 0.925 -3.993 11.464 1.00 90.19 84 ARG A CA 1
ATOM 605 C C . ARG A 1 84 ? 1.542 -2.713 10.858 1.00 90.19 84 ARG A C 1
ATOM 607 O O . ARG A 1 84 ? 0.815 -1.765 10.543 1.00 90.19 84 ARG A O 1
ATOM 614 N N . PRO A 1 85 ? 2.881 -2.648 10.691 1.00 92.00 85 PRO A N 1
ATOM 615 C CA . PRO A 1 85 ? 3.536 -1.585 9.930 1.00 92.00 85 PRO A CA 1
ATOM 616 C C . PRO A 1 85 ? 3.143 -1.580 8.450 1.00 92.00 85 PRO A C 1
ATOM 618 O O . PRO A 1 85 ? 3.094 -2.620 7.800 1.00 92.00 85 PRO A O 1
ATOM 621 N N . THR A 1 86 ? 2.957 -0.383 7.900 1.00 93.50 86 THR A N 1
ATOM 622 C CA . THR A 1 86 ? 2.530 -0.169 6.505 1.00 93.50 86 THR A CA 1
ATOM 623 C C . THR A 1 86 ? 3.662 -0.283 5.486 1.00 93.50 86 THR A C 1
ATOM 625 O O . THR A 1 86 ? 3.407 -0.301 4.287 1.00 93.50 86 THR A O 1
ATOM 628 N N . GLY A 1 87 ? 4.916 -0.333 5.941 1.00 92.12 87 GLY A N 1
ATOM 629 C CA . GLY A 1 87 ? 6.098 -0.212 5.081 1.00 92.12 87 GLY A CA 1
ATOM 630 C C . GLY A 1 87 ? 6.459 1.236 4.724 1.00 92.12 87 GLY A C 1
ATOM 631 O O . GLY A 1 87 ? 7.492 1.468 4.103 1.00 92.12 87 GLY A O 1
ATOM 632 N N . PHE A 1 88 ? 5.658 2.216 5.154 1.00 91.19 88 PHE A N 1
ATOM 633 C CA . PHE A 1 88 ? 5.964 3.641 5.037 1.00 91.19 88 PHE A CA 1
ATOM 634 C C . PHE A 1 88 ? 6.461 4.210 6.367 1.00 91.19 88 PHE A C 1
ATOM 636 O O . PHE A 1 88 ? 6.108 3.727 7.444 1.00 91.19 88 PHE A O 1
ATOM 643 N N . THR A 1 89 ? 7.279 5.260 6.302 1.00 89.44 89 THR A N 1
ATOM 644 C CA . THR A 1 89 ? 7.828 5.923 7.496 1.00 89.44 89 THR A CA 1
ATOM 645 C C . THR A 1 89 ? 6.741 6.629 8.300 1.00 89.44 89 THR A C 1
ATOM 647 O O . THR A 1 89 ? 6.758 6.612 9.523 1.00 89.44 89 THR A O 1
ATOM 650 N N . THR A 1 90 ? 5.732 7.203 7.648 1.00 90.62 90 THR A N 1
ATOM 651 C CA . THR A 1 90 ? 4.578 7.772 8.352 1.00 90.62 90 THR A CA 1
ATOM 652 C C . THR A 1 90 ? 3.300 7.531 7.569 1.00 90.62 90 THR A C 1
ATOM 654 O O . THR A 1 90 ? 3.318 7.482 6.342 1.00 90.62 90 THR A O 1
ATOM 657 N N . ILE A 1 91 ? 2.182 7.424 8.283 1.00 92.75 91 ILE A N 1
ATOM 658 C CA . ILE A 1 91 ? 0.845 7.590 7.717 1.00 92.75 91 ILE A CA 1
ATOM 659 C C . ILE A 1 91 ? 0.142 8.610 8.602 1.00 92.75 91 ILE A C 1
ATOM 661 O O . ILE A 1 91 ? -0.201 8.326 9.746 1.00 92.75 91 ILE A O 1
ATOM 665 N N . LYS A 1 92 ? 0.006 9.841 8.105 1.00 91.06 92 LYS A N 1
ATOM 666 C CA . LYS A 1 92 ? -0.524 10.954 8.907 1.00 91.06 92 LYS A CA 1
ATOM 667 C C . LYS A 1 92 ? -2.035 10.925 9.054 1.00 91.06 92 LYS A C 1
ATOM 669 O O . LYS A 1 92 ? -2.561 11.435 10.037 1.00 91.06 92 LYS A O 1
ATOM 674 N N . SER A 1 93 ? -2.715 10.370 8.067 1.00 92.50 93 SER A N 1
ATOM 675 C CA . SER A 1 93 ? -4.151 10.163 8.106 1.00 92.50 93 SER A CA 1
ATOM 676 C C . SER A 1 93 ? -4.500 8.928 7.304 1.00 92.50 93 SER A C 1
ATOM 678 O O . SER A 1 93 ? -3.749 8.525 6.409 1.00 92.50 93 SER A O 1
ATOM 680 N N . ILE A 1 94 ? -5.678 8.394 7.591 1.00 95.44 94 ILE A N 1
ATOM 681 C CA . ILE A 1 94 ? -6.304 7.323 6.837 1.00 95.44 94 ILE A CA 1
ATOM 682 C C . ILE A 1 94 ? -7.739 7.725 6.494 1.00 95.44 94 ILE A C 1
ATOM 684 O O . ILE A 1 94 ? -8.412 8.375 7.292 1.00 95.44 94 ILE A O 1
ATOM 688 N N . SER A 1 95 ? -8.195 7.377 5.300 1.00 96.94 95 SER A N 1
ATOM 689 C CA . SER A 1 95 ? -9.562 7.586 4.834 1.00 96.94 95 SER A CA 1
ATOM 690 C C . SER A 1 95 ? -10.112 6.302 4.228 1.00 96.94 95 SER A C 1
ATOM 692 O O . SER A 1 95 ? -9.366 5.457 3.735 1.00 96.94 95 SER A O 1
ATOM 694 N N . LEU A 1 96 ? -11.432 6.153 4.288 1.00 96.88 96 LEU A N 1
ATOM 695 C CA . LEU A 1 96 ? -12.166 5.017 3.750 1.00 96.88 96 LEU A CA 1
ATOM 696 C C . LEU A 1 96 ? -12.999 5.484 2.561 1.00 96.88 96 LEU A C 1
ATOM 698 O O . LEU A 1 96 ? -13.739 6.460 2.673 1.00 96.88 96 LEU A O 1
ATOM 702 N N . ASN A 1 97 ? -12.938 4.755 1.451 1.00 96.81 97 ASN A N 1
ATOM 703 C CA . ASN A 1 97 ? -13.965 4.854 0.425 1.00 96.81 97 ASN A CA 1
ATOM 704 C C . ASN A 1 97 ? -15.167 3.984 0.845 1.00 96.81 97 ASN A C 1
ATOM 706 O O . ASN A 1 97 ? -15.044 2.757 0.837 1.00 96.81 97 ASN A O 1
ATOM 710 N N . PRO A 1 98 ? -16.329 4.568 1.197 1.00 94.88 98 PRO A N 1
ATOM 711 C CA . PRO A 1 98 ? -17.461 3.802 1.719 1.00 94.88 98 PRO A CA 1
ATOM 712 C C . PRO A 1 98 ? -18.102 2.882 0.672 1.00 94.88 98 PRO A C 1
ATOM 714 O O . PRO A 1 98 ? -18.735 1.897 1.037 1.00 94.88 98 PRO A O 1
ATOM 717 N N . ASN A 1 99 ? -17.923 3.174 -0.620 1.00 95.12 99 ASN A N 1
ATOM 718 C CA . ASN A 1 99 ? -18.509 2.383 -1.701 1.00 95.12 99 ASN A CA 1
ATOM 719 C C . ASN A 1 99 ? -17.669 1.139 -2.010 1.00 95.12 99 ASN A C 1
ATOM 721 O O . ASN A 1 99 ? -18.213 0.079 -2.313 1.00 95.12 99 ASN A O 1
ATOM 725 N N . THR A 1 100 ? -16.338 1.258 -1.955 1.00 95.69 100 THR A N 1
ATOM 726 C CA . THR A 1 100 ? -15.428 0.158 -2.316 1.00 95.69 100 THR A CA 1
ATOM 727 C C . THR A 1 100 ? -14.880 -0.592 -1.108 1.00 95.69 100 THR A C 1
ATOM 729 O O . THR A 1 100 ? -14.505 -1.758 -1.253 1.00 95.69 100 THR A O 1
ATOM 732 N N . GLY A 1 101 ? -14.857 0.041 0.068 1.00 96.38 101 GLY A N 1
ATOM 733 C CA . GLY A 1 101 ? -14.211 -0.460 1.279 1.00 96.38 101 GLY A CA 1
ATOM 734 C C . GLY A 1 101 ? -12.692 -0.270 1.286 1.00 96.38 101 GLY A C 1
ATOM 735 O O . GLY A 1 101 ? -12.018 -0.823 2.145 1.00 96.38 101 GLY A O 1
ATOM 736 N N . GLU A 1 102 ? -12.121 0.456 0.327 1.00 97.38 102 GLU A N 1
ATOM 737 C CA . GLU A 1 102 ? -10.671 0.655 0.243 1.00 97.38 102 GLU A CA 1
ATOM 738 C C . GLU A 1 102 ? -10.190 1.726 1.226 1.00 97.38 102 GLU A C 1
ATOM 740 O O . GLU A 1 102 ? -10.811 2.785 1.356 1.00 97.38 102 GLU A O 1
ATOM 745 N N . LEU A 1 103 ? -9.053 1.466 1.874 1.00 97.44 103 LEU A N 1
ATOM 746 C CA . LEU A 1 103 ? -8.385 2.427 2.746 1.00 97.44 103 LEU A CA 1
ATOM 747 C C . LEU A 1 103 ? -7.265 3.143 1.997 1.00 97.44 103 LEU A C 1
ATOM 749 O O . LEU A 1 103 ? -6.476 2.521 1.282 1.00 97.44 103 LEU A O 1
ATOM 753 N N . PHE A 1 104 ? -7.165 4.449 2.217 1.00 97.38 104 PHE A N 1
ATOM 754 C CA . PHE A 1 104 ? -6.126 5.304 1.659 1.00 97.38 104 PHE A CA 1
ATOM 755 C C . PHE A 1 104 ? -5.421 6.069 2.769 1.00 97.38 104 PHE A C 1
ATOM 757 O O . PHE A 1 104 ? -6.059 6.494 3.725 1.00 97.38 104 PHE A O 1
ATOM 764 N N . GLY A 1 105 ? -4.113 6.273 2.642 1.00 95.31 105 GLY A N 1
ATOM 765 C CA . GLY A 1 105 ? -3.314 7.023 3.602 1.00 95.31 105 GLY A CA 1
ATOM 766 C C . GLY A 1 105 ? -2.430 8.082 2.954 1.00 95.31 105 GLY A C 1
ATOM 767 O O . GLY A 1 105 ? -2.029 7.955 1.793 1.00 95.31 105 GLY A O 1
ATOM 768 N N . PHE A 1 106 ? -2.097 9.116 3.730 1.00 93.94 106 PHE A N 1
ATOM 769 C CA . PHE A 1 106 ? -1.075 10.098 3.363 1.00 93.94 106 PHE A CA 1
ATOM 770 C C . PHE A 1 106 ? 0.256 9.741 4.016 1.00 93.94 106 PHE A C 1
ATOM 772 O O . PHE A 1 106 ? 0.413 9.871 5.233 1.00 93.94 106 PHE A O 1
ATOM 779 N N . ASN A 1 107 ? 1.231 9.359 3.195 1.00 92.44 107 ASN A N 1
ATOM 780 C CA . ASN A 1 107 ? 2.617 9.256 3.621 1.00 92.44 107 ASN A CA 1
ATOM 781 C C . ASN A 1 107 ? 3.321 10.594 3.374 1.00 92.44 107 ASN A C 1
ATOM 783 O O . ASN A 1 107 ? 3.513 11.011 2.227 1.00 92.44 107 ASN A O 1
ATOM 787 N N . TYR A 1 108 ? 3.686 11.265 4.464 1.00 88.69 108 TYR A N 1
ATOM 788 C CA . TYR A 1 108 ? 4.302 12.586 4.452 1.00 88.69 108 TYR A CA 1
ATOM 789 C C . TYR A 1 108 ? 5.618 12.555 5.217 1.00 88.69 108 TYR A C 1
ATOM 791 O O . TYR A 1 108 ? 5.645 12.306 6.418 1.00 88.69 108 TYR A O 1
ATOM 799 N N . SER A 1 109 ? 6.703 12.937 4.559 1.00 84.94 109 SER A N 1
ATOM 800 C CA . SER A 1 109 ? 7.973 13.188 5.231 1.00 84.94 109 SER A CA 1
ATOM 801 C C . SER A 1 109 ? 8.398 14.624 4.980 1.00 84.94 109 SER A C 1
ATOM 803 O O . SER A 1 109 ? 8.206 15.151 3.887 1.00 84.94 109 SER A O 1
ATOM 805 N N . LEU A 1 110 ? 8.972 15.266 5.998 1.00 85.44 110 LEU A N 1
ATOM 806 C CA . LEU A 1 110 ? 9.455 16.637 5.872 1.00 85.44 110 LEU A CA 1
ATOM 807 C C . LEU A 1 110 ? 10.489 16.719 4.738 1.00 85.44 110 LEU A C 1
ATOM 809 O O . LEU A 1 110 ? 11.402 15.898 4.678 1.00 85.44 110 LEU A O 1
ATOM 813 N N . GLY A 1 111 ? 10.320 17.688 3.836 1.00 85.75 111 GLY A N 1
ATOM 814 C CA . GLY A 1 111 ? 11.213 17.893 2.691 1.00 85.75 111 GLY A CA 1
ATOM 815 C C . GLY A 1 111 ? 11.031 16.908 1.529 1.00 85.75 111 GLY A C 1
ATOM 816 O O . GLY A 1 111 ? 11.745 17.024 0.538 1.00 85.75 111 GLY A O 1
ATOM 817 N N . LEU A 1 112 ? 10.083 15.966 1.611 1.00 86.62 112 LEU A N 1
ATOM 818 C CA . LEU A 1 112 ? 9.759 15.044 0.522 1.00 86.62 112 LEU A CA 1
ATOM 819 C C . LEU A 1 112 ? 8.330 15.281 0.012 1.00 86.62 112 LEU A C 1
ATOM 821 O O . LEU A 1 112 ? 7.456 15.659 0.796 1.00 86.62 112 LEU A O 1
ATOM 825 N N . PRO A 1 113 ? 8.056 15.029 -1.283 1.00 88.62 113 PRO A N 1
ATOM 826 C CA . PRO A 1 113 ? 6.693 15.043 -1.797 1.00 88.62 113 PRO A CA 1
ATOM 827 C C . PRO A 1 113 ? 5.794 14.080 -1.019 1.00 88.62 113 PRO A C 1
ATOM 829 O O . PRO A 1 113 ? 6.194 12.951 -0.714 1.00 88.62 113 PRO A O 1
ATOM 832 N N . THR A 1 114 ? 4.562 14.505 -0.746 1.00 91.56 114 THR A N 1
ATOM 833 C CA . THR A 1 114 ? 3.545 13.637 -0.147 1.00 91.56 114 THR A CA 1
ATOM 834 C C . THR A 1 114 ? 3.220 12.509 -1.116 1.00 91.56 114 THR A C 1
ATOM 836 O O . THR A 1 114 ? 3.124 12.728 -2.321 1.00 91.56 114 THR A O 1
ATOM 839 N N . SER A 1 115 ? 3.015 11.301 -0.606 1.00 93.38 115 SER A N 1
ATOM 840 C CA . SER A 1 115 ? 2.507 10.186 -1.404 1.00 93.38 115 SER A CA 1
ATOM 841 C C . SER A 1 115 ? 1.170 9.698 -0.875 1.00 93.38 115 SER A C 1
ATOM 843 O O . SER A 1 115 ? 0.932 9.674 0.334 1.00 93.38 115 SER A O 1
ATOM 845 N N . ILE A 1 116 ? 0.297 9.326 -1.806 1.00 94.88 116 ILE A N 1
ATOM 846 C CA . ILE A 1 116 ? -0.945 8.618 -1.527 1.00 94.88 116 ILE A CA 1
ATOM 847 C C . ILE A 1 116 ? -0.643 7.134 -1.584 1.00 94.88 116 ILE A C 1
ATOM 849 O O . ILE A 1 116 ? 0.001 6.658 -2.525 1.00 94.88 116 ILE A O 1
ATOM 853 N N . VAL A 1 117 ? -1.117 6.403 -0.586 1.00 95.38 117 VAL A N 1
ATOM 854 C CA . VAL A 1 117 ? -0.955 4.954 -0.504 1.00 95.38 117 VAL A CA 1
ATOM 855 C C . VAL A 1 117 ? -2.322 4.316 -0.295 1.00 95.38 117 VAL A C 1
ATOM 857 O O . VAL A 1 117 ? -3.160 4.882 0.401 1.00 95.38 117 VAL A O 1
ATOM 860 N N . LYS A 1 118 ? -2.566 3.152 -0.893 1.00 96.25 118 LYS A N 1
ATOM 861 C CA . LYS A 1 118 ? -3.644 2.257 -0.457 1.00 96.25 118 LYS A CA 1
ATOM 862 C C . LYS A 1 118 ? -3.139 1.446 0.726 1.00 96.25 118 LYS A C 1
ATOM 864 O O . LYS A 1 118 ? -1.947 1.166 0.794 1.00 96.25 118 LYS A O 1
ATOM 869 N N . VAL A 1 119 ? -4.019 1.072 1.640 1.00 96.31 119 VAL A N 1
ATOM 870 C CA . VAL A 1 119 ? -3.668 0.288 2.827 1.00 96.31 119 VAL A CA 1
ATOM 871 C C . VAL A 1 119 ? -4.530 -0.968 2.879 1.00 96.31 119 VAL A C 1
ATOM 873 O O . VAL A 1 119 ? -5.740 -0.897 2.684 1.00 96.31 119 VAL A O 1
ATOM 876 N N . ASP A 1 120 ? -3.906 -2.108 3.158 1.00 96.06 120 ASP A N 1
ATOM 877 C CA . ASP A 1 120 ? -4.583 -3.360 3.478 1.00 96.06 120 ASP A CA 1
ATOM 878 C C . ASP A 1 120 ? -5.339 -3.215 4.809 1.00 96.06 120 ASP A C 1
ATOM 880 O O . ASP A 1 120 ? -4.738 -3.014 5.868 1.00 96.06 120 ASP A O 1
ATOM 884 N N . GLY A 1 121 ? -6.666 -3.319 4.763 1.00 95.31 121 GLY A N 1
ATOM 885 C CA . GLY A 1 121 ? -7.522 -3.212 5.941 1.00 95.31 121 GLY A CA 1
ATOM 886 C C . GLY A 1 121 ? -7.418 -4.384 6.911 1.00 95.31 121 GLY A C 1
ATOM 887 O O . GLY A 1 121 ? -7.868 -4.241 8.045 1.00 95.31 121 GLY A O 1
ATOM 888 N N . GLU A 1 122 ? -6.825 -5.506 6.512 1.00 94.50 122 GLU A N 1
ATOM 889 C CA . GLU A 1 122 ? -6.613 -6.698 7.334 1.00 94.50 122 GLU A CA 1
ATOM 890 C C . GLU A 1 122 ? -5.200 -6.761 7.911 1.00 94.50 122 GLU A C 1
ATOM 892 O O . GLU A 1 122 ? -5.048 -7.035 9.099 1.00 94.50 122 GLU A O 1
ATOM 897 N N . ASN A 1 123 ? -4.194 -6.465 7.082 1.00 93.62 123 ASN A N 1
ATOM 898 C CA . ASN A 1 123 ? -2.773 -6.662 7.384 1.00 93.62 123 ASN A CA 1
ATOM 899 C C . ASN A 1 123 ? -1.974 -5.363 7.519 1.00 93.62 123 ASN A C 1
ATOM 901 O O . ASN A 1 123 ? -0.772 -5.411 7.764 1.00 93.62 123 ASN A O 1
ATOM 905 N N . GLY A 1 124 ? -2.586 -4.200 7.294 1.00 93.88 124 GLY A N 1
ATOM 906 C CA . GLY A 1 124 ? -1.959 -2.889 7.464 1.00 93.88 124 GLY A CA 1
ATOM 907 C C . GLY A 1 124 ? -0.902 -2.537 6.416 1.00 93.88 124 GLY A C 1
ATOM 908 O O . GLY A 1 124 ? -0.431 -1.404 6.411 1.00 93.88 124 GLY A O 1
ATOM 909 N N . GLN A 1 125 ? -0.528 -3.458 5.522 1.00 94.56 125 GLN A N 1
ATOM 910 C CA . GLN A 1 125 ? 0.466 -3.226 4.477 1.00 94.56 125 GLN A CA 1
ATOM 911 C C . GLN A 1 125 ? 0.018 -2.109 3.533 1.00 94.56 125 GLN A C 1
ATOM 913 O O . GLN A 1 125 ? -1.116 -2.090 3.063 1.00 94.56 125 GLN A O 1
ATOM 918 N N . GLY A 1 126 ? 0.914 -1.173 3.237 1.00 93.81 126 GLY A N 1
ATOM 919 C CA . GLY A 1 126 ? 0.644 -0.087 2.314 1.00 93.81 126 GLY A CA 1
ATOM 920 C C . GLY A 1 126 ? 1.168 -0.372 0.902 1.00 93.81 126 GLY A C 1
ATOM 921 O O . GLY A 1 126 ? 2.223 -0.975 0.719 1.00 93.81 126 GLY A O 1
ATOM 922 N N . LEU A 1 127 ? 0.460 0.142 -0.102 1.00 93.62 127 LEU A N 1
ATOM 923 C CA . LEU A 1 127 ? 0.831 0.118 -1.514 1.00 93.62 127 LEU A CA 1
ATOM 924 C C . LEU A 1 127 ? 0.827 1.539 -2.076 1.00 93.62 127 LEU A C 1
ATOM 926 O O . LEU A 1 127 ? -0.211 2.205 -2.109 1.00 93.62 127 LEU A O 1
ATOM 930 N N . TYR A 1 128 ? 1.975 1.992 -2.569 1.00 92.56 128 TYR A N 1
ATOM 931 C CA . TYR A 1 128 ? 2.108 3.299 -3.210 1.00 92.56 128 TYR A CA 1
ATOM 932 C C . TYR A 1 128 ? 1.131 3.462 -4.388 1.00 92.56 128 TYR A C 1
ATOM 934 O O . TYR A 1 128 ? 0.955 2.539 -5.179 1.00 92.56 128 TYR A O 1
ATOM 942 N N . GLN A 1 129 ? 0.508 4.639 -4.501 1.00 91.38 129 GLN A N 1
ATOM 943 C CA . GLN A 1 129 ? -0.383 4.996 -5.610 1.00 91.38 129 GLN A CA 1
ATOM 944 C C . GLN A 1 129 ? 0.245 6.085 -6.480 1.00 91.38 129 GLN A C 1
ATOM 946 O O . GLN A 1 129 ? 0.561 5.855 -7.644 1.00 9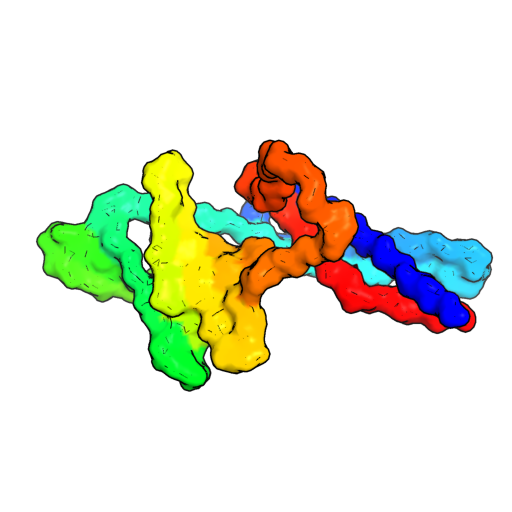1.38 129 GLN A O 1
ATOM 951 N N . PHE A 1 130 ? 0.444 7.276 -5.911 1.00 89.25 130 PHE A N 1
ATOM 952 C CA . PHE A 1 130 ? 1.016 8.425 -6.612 1.00 89.25 130 PHE A CA 1
ATOM 953 C C . PHE A 1 130 ? 1.593 9.461 -5.636 1.00 89.25 130 PHE A C 1
ATOM 955 O O . PHE A 1 130 ? 1.340 9.411 -4.431 1.00 89.25 130 PHE A O 1
ATOM 962 N N . LYS A 1 131 ? 2.374 10.413 -6.161 1.00 91.19 131 LYS A N 1
ATOM 963 C CA . LYS A 1 131 ? 2.913 11.570 -5.428 1.00 91.19 131 LYS A CA 1
ATOM 964 C C . LYS A 1 131 ? 2.062 12.814 -5.675 1.00 91.19 131 LYS A C 1
ATOM 966 O O . LYS A 1 131 ? 1.549 13.007 -6.774 1.00 91.19 131 LYS A O 1
ATOM 971 N N . ALA A 1 132 ? 1.955 13.655 -4.653 1.00 84.88 132 ALA A N 1
ATOM 972 C CA . ALA A 1 132 ? 1.326 14.964 -4.689 1.00 84.88 132 ALA A CA 1
ATOM 973 C C . ALA A 1 132 ? 2.378 16.079 -4.453 1.00 84.88 132 ALA A C 1
ATOM 975 O O . ALA A 1 132 ? 3.260 15.902 -3.606 1.00 84.88 132 ALA A O 1
ATOM 976 N N . PRO A 1 133 ? 2.274 17.230 -5.150 1.00 85.81 133 PRO A N 1
ATOM 977 C CA . PRO A 1 133 ? 1.286 17.510 -6.191 1.00 85.81 133 PRO A CA 1
ATOM 978 C C . PRO A 1 133 ? 1.532 16.663 -7.447 1.00 85.81 133 PRO A C 1
ATOM 980 O O . PRO A 1 133 ? 2.655 16.243 -7.727 1.00 85.81 133 PRO A O 1
ATOM 983 N N . VAL A 1 134 ? 0.463 16.398 -8.196 1.00 80.06 134 VAL A N 1
ATOM 984 C CA . VAL A 1 134 ? 0.588 15.801 -9.527 1.00 80.06 134 VAL A CA 1
ATOM 985 C C . VAL A 1 134 ? 1.151 16.888 -10.440 1.00 80.06 134 VAL A C 1
ATOM 987 O O . VAL A 1 134 ? 0.512 17.921 -10.636 1.00 80.06 134 VAL A O 1
ATOM 990 N N . ASN A 1 135 ? 2.367 16.693 -10.951 1.00 77.75 135 ASN A N 1
ATOM 991 C CA . ASN A 1 135 ? 2.987 17.649 -11.864 1.00 77.75 135 ASN A CA 1
ATOM 992 C C . ASN A 1 135 ? 2.277 17.589 -13.217 1.00 77.75 135 ASN A C 1
ATOM 994 O O . ASN A 1 135 ? 2.472 16.650 -13.989 1.00 77.75 135 ASN A O 1
ATOM 998 N N . TYR A 1 136 ? 1.468 18.604 -13.508 1.00 69.75 136 TYR A N 1
ATOM 999 C CA . TYR A 1 136 ? 0.892 18.782 -14.832 1.00 69.75 136 TYR A CA 1
ATOM 1000 C C . TYR A 1 136 ? 1.889 19.529 -15.723 1.00 69.75 136 TYR A C 1
ATOM 1002 O O . TYR A 1 136 ? 2.407 20.570 -15.312 1.00 69.75 136 TYR A O 1
ATOM 1010 N N . PRO A 1 137 ? 2.176 19.040 -16.941 1.00 70.69 137 PRO A N 1
ATOM 1011 C CA . PRO A 1 137 ? 2.959 19.814 -17.886 1.00 70.69 137 PRO A CA 1
ATOM 1012 C C . PRO A 1 137 ? 2.203 21.107 -18.255 1.00 70.69 137 PRO A C 1
ATOM 1014 O O . PRO A 1 137 ? 0.982 21.067 -18.439 1.00 70.69 137 PRO A O 1
ATOM 1017 N N . PRO A 1 138 ? 2.906 22.246 -18.396 1.00 67.81 138 PRO A N 1
ATOM 1018 C CA . PRO A 1 138 ? 2.289 23.574 -18.498 1.00 67.81 138 PRO A CA 1
ATOM 1019 C C . PRO A 1 138 ? 1.392 23.770 -19.735 1.00 67.81 138 PRO A C 1
ATOM 1021 O O . PRO A 1 138 ? 0.565 24.673 -19.756 1.00 67.81 138 PRO A O 1
ATOM 1024 N N . TRP A 1 139 ? 1.489 22.900 -20.744 1.00 68.62 139 TRP A N 1
ATOM 1025 C CA . TRP A 1 139 ? 0.661 22.918 -21.958 1.00 68.62 139 TRP A CA 1
ATOM 1026 C C . TRP A 1 139 ? -0.668 22.142 -21.854 1.00 68.62 139 TRP A C 1
ATOM 1028 O O . TRP A 1 139 ? -1.386 22.041 -22.843 1.00 68.62 139 TRP A O 1
ATOM 1038 N N . ARG A 1 140 ? -1.038 21.597 -20.684 1.00 49.56 140 ARG A N 1
ATOM 1039 C CA . ARG A 1 140 ? -2.335 20.915 -20.456 1.00 49.56 140 ARG A CA 1
ATOM 1040 C C . ARG A 1 140 ? -3.321 21.737 -19.609 1.00 49.56 140 ARG A C 1
ATOM 1042 O O . ARG A 1 140 ? -4.039 21.183 -18.785 1.00 49.56 140 ARG A O 1
ATOM 1049 N N . LEU A 1 141 ? -3.362 23.055 -19.807 1.00 52.59 141 LEU A N 1
ATOM 1050 C CA . LEU A 1 141 ? -4.246 23.971 -19.064 1.00 52.59 141 LEU A CA 1
ATOM 1051 C C . LEU A 1 141 ? -5.515 24.390 -19.824 1.00 52.59 141 LEU A C 1
ATOM 1053 O O . LEU A 1 141 ? -6.097 25.429 -19.529 1.00 52.59 141 LEU A O 1
ATOM 1057 N N . THR A 1 142 ? -5.986 23.608 -20.792 1.00 48.12 142 THR A N 1
ATOM 1058 C CA . THR A 1 142 ? -7.219 23.949 -21.515 1.00 48.12 142 THR A CA 1
ATOM 1059 C C . THR A 1 142 ? -8.140 22.739 -21.568 1.00 48.12 142 THR A C 1
ATOM 1061 O O . THR A 1 142 ? -7.703 21.643 -21.906 1.00 48.12 142 THR A O 1
ATOM 1064 N N . TYR A 1 143 ? -9.407 22.987 -21.231 1.00 36.91 143 TYR A N 1
ATOM 1065 C CA . TYR A 1 143 ? -10.560 22.082 -21.132 1.00 36.91 143 TYR A CA 1
ATOM 1066 C C . TYR A 1 143 ? -10.765 21.365 -19.783 1.00 36.91 143 TYR A C 1
ATOM 1068 O O . TYR A 1 143 ? -9.816 20.822 -19.215 1.00 36.91 143 TYR A O 1
ATOM 1076 N N . PRO A 1 144 ? -12.020 21.311 -19.277 1.00 40.09 144 PRO A N 1
ATOM 1077 C CA . PRO A 1 144 ? -12.402 20.375 -18.229 1.00 40.09 144 PRO A CA 1
ATOM 1078 C C . PRO A 1 144 ? -12.320 18.966 -18.817 1.00 40.09 144 PRO A C 1
ATOM 1080 O O . PRO A 1 144 ? -13.265 18.441 -19.399 1.00 40.09 144 PRO A O 1
ATOM 1083 N N . VAL A 1 145 ? -11.135 18.372 -18.731 1.00 36.41 145 VAL A N 1
ATOM 1084 C CA . VAL A 1 145 ? -10.928 16.975 -19.083 1.00 36.41 145 VAL A CA 1
ATOM 1085 C C . VAL A 1 145 ? -11.622 16.142 -18.014 1.00 36.41 145 VAL A C 1
ATOM 1087 O O . VAL A 1 145 ? -11.236 16.156 -16.845 1.00 36.41 145 VAL A O 1
ATOM 1090 N N . ILE A 1 146 ? -12.656 15.415 -18.436 1.00 38.56 146 ILE A N 1
ATOM 1091 C CA . ILE A 1 146 ? -13.165 14.249 -17.720 1.00 38.56 146 ILE A CA 1
ATOM 1092 C C . ILE A 1 146 ? -11.959 13.338 -17.480 1.00 38.56 146 ILE A C 1
ATOM 1094 O O . ILE A 1 146 ? -11.329 12.863 -18.424 1.00 38.56 146 ILE A O 1
ATOM 1098 N N . LEU A 1 147 ? -11.613 13.195 -16.203 1.00 32.34 147 LEU A N 1
ATOM 1099 C CA . LEU A 1 147 ? -10.519 12.404 -15.653 1.00 32.34 147 LEU A CA 1
ATOM 1100 C C . LEU A 1 147 ? -10.217 11.137 -16.476 1.00 32.34 147 LEU A C 1
ATOM 1102 O O . LEU A 1 147 ? -10.948 10.153 -16.407 1.00 32.34 147 LEU A O 1
ATOM 1106 N N . SER A 1 148 ? -9.075 11.103 -17.166 1.00 34.53 148 SER A N 1
ATOM 1107 C CA . SER A 1 148 ? -8.373 9.838 -17.392 1.00 34.53 148 SER A CA 1
ATOM 1108 C C . SER A 1 148 ? -7.604 9.520 -16.108 1.00 34.53 148 SER A C 1
ATOM 1110 O O . SER A 1 148 ? -6.418 9.828 -15.974 1.00 34.53 148 SER A O 1
ATOM 1112 N N . GLU A 1 149 ? -8.328 9.008 -15.115 1.00 33.88 149 GLU A N 1
ATOM 1113 C CA . GLU A 1 149 ? -7.773 8.486 -13.870 1.00 33.88 149 GLU A CA 1
ATOM 1114 C C . GLU A 1 149 ? -6.777 7.358 -14.159 1.00 33.88 149 GLU A C 1
ATOM 1116 O O . GLU A 1 149 ? -7.069 6.422 -14.906 1.00 33.88 149 GLU A O 1
ATOM 1121 N N . LEU A 1 150 ? -5.628 7.407 -13.479 1.00 35.44 150 LEU A N 1
ATOM 1122 C CA . LEU A 1 150 ? -4.819 6.234 -13.163 1.00 35.44 150 LEU A CA 1
ATOM 1123 C C . LEU A 1 150 ? -5.655 5.337 -12.235 1.00 35.44 150 LEU A C 1
ATOM 1125 O O . LEU A 1 150 ? -5.497 5.337 -11.017 1.00 35.44 150 LEU A O 1
ATOM 1129 N N . HIS A 1 151 ? -6.611 4.616 -12.807 1.00 35.16 151 HIS A N 1
ATOM 1130 C CA . HIS A 1 151 ? -7.396 3.642 -12.077 1.00 35.16 151 HIS A CA 1
ATOM 1131 C C . HIS A 1 151 ? -6.545 2.385 -11.876 1.00 35.16 151 HIS A C 1
ATOM 1133 O O . HIS A 1 151 ? -6.279 1.643 -12.819 1.00 35.16 151 HIS A O 1
ATOM 1139 N N . LEU A 1 152 ? -6.235 2.056 -10.621 1.00 40.69 152 LEU A N 1
ATOM 1140 C CA . LEU A 1 152 ? -6.232 0.652 -10.208 1.00 40.69 152 LEU A CA 1
ATOM 1141 C C . LEU A 1 152 ? -7.677 0.133 -10.304 1.00 40.69 152 LEU A C 1
ATOM 1143 O O . LEU A 1 152 ? -8.358 -0.020 -9.295 1.00 40.69 152 LEU A O 1
ATOM 1147 N N . ARG A 1 153 ? -8.175 -0.097 -11.520 1.00 37.53 153 ARG A N 1
ATOM 1148 C CA . ARG A 1 153 ? -9.290 -1.014 -11.767 1.00 37.53 153 ARG A CA 1
ATOM 1149 C C . ARG A 1 153 ? -8.679 -2.234 -12.431 1.00 37.53 153 ARG A C 1
ATOM 1151 O O . ARG A 1 153 ? -8.051 -2.111 -13.475 1.00 37.53 153 ARG A O 1
ATOM 1158 N N . ASN A 1 154 ? -8.853 -3.392 -11.804 1.00 40.12 154 ASN A N 1
ATOM 1159 C CA . ASN A 1 154 ? -8.423 -4.695 -12.316 1.00 40.12 154 ASN A CA 1
ATOM 1160 C C . ASN A 1 154 ? -6.898 -4.950 -12.287 1.00 40.12 154 ASN A C 1
ATOM 1162 O O . ASN A 1 154 ? -6.362 -5.492 -13.236 1.00 40.12 154 ASN A O 1
ATOM 1166 N N . GLY A 1 155 ? -6.174 -4.601 -11.216 1.00 40.47 155 GLY A N 1
ATOM 1167 C CA . GLY A 1 155 ? -4.867 -5.236 -10.944 1.00 40.47 155 GLY A CA 1
ATOM 1168 C C . GLY A 1 155 ? -3.654 -4.821 -11.798 1.00 40.47 155 GLY A C 1
ATOM 1169 O O . GLY A 1 155 ? -2.709 -5.591 -11.901 1.00 40.47 155 GLY A O 1
ATOM 1170 N N . TYR A 1 156 ? -3.609 -3.632 -12.397 1.00 36.66 156 TYR A N 1
ATOM 1171 C CA . TYR A 1 156 ? -2.416 -3.173 -13.136 1.00 36.66 156 TYR A CA 1
ATOM 1172 C C . TYR A 1 156 ? -1.364 -2.538 -12.211 1.00 36.66 156 TYR A C 1
ATOM 1174 O O . TYR A 1 156 ? -1.701 -1.6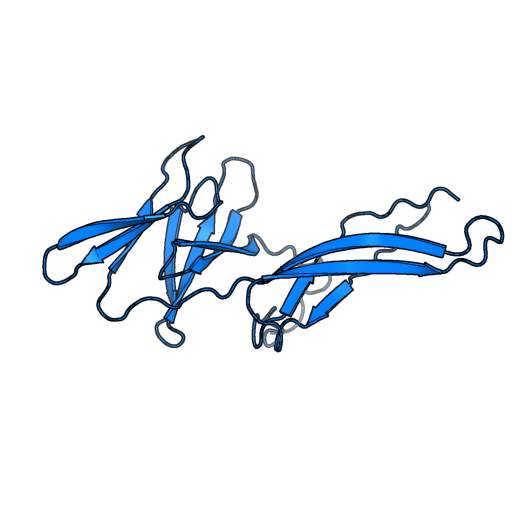78 -11.405 1.00 36.66 156 TYR A O 1
ATOM 1182 N N . ILE A 1 157 ? -0.082 -2.892 -12.355 1.00 43.78 157 ILE A N 1
ATOM 1183 C CA . ILE A 1 157 ? 1.040 -2.187 -11.706 1.00 43.78 157 ILE A CA 1
ATOM 1184 C C . ILE A 1 157 ? 1.826 -1.451 -12.796 1.00 43.78 157 ILE A C 1
ATOM 1186 O O . ILE A 1 157 ? 2.295 -2.062 -13.755 1.00 43.78 157 ILE A O 1
ATOM 1190 N N . ASN A 1 158 ? 1.990 -0.135 -12.643 1.00 37.53 158 ASN A N 1
ATOM 1191 C CA . ASN A 1 158 ? 2.890 0.652 -13.486 1.00 37.53 158 ASN A CA 1
ATOM 1192 C C . ASN A 1 158 ? 4.278 0.682 -12.843 1.00 37.53 158 ASN A C 1
ATOM 1194 O O . ASN A 1 158 ? 4.471 1.317 -11.805 1.00 37.53 158 ASN A O 1
ATOM 1198 N N . LEU A 1 159 ? 5.239 -0.015 -13.450 1.00 38.56 159 LEU A N 1
ATOM 1199 C CA . LEU A 1 159 ? 6.642 0.043 -13.056 1.00 38.56 159 LEU A CA 1
ATOM 1200 C C . LEU A 1 159 ? 7.321 1.150 -13.868 1.00 38.56 159 LEU A C 1
ATOM 1202 O O . LEU A 1 159 ? 7.582 0.989 -15.056 1.00 38.56 159 LEU A O 1
ATOM 1206 N N . ILE A 1 160 ? 7.609 2.283 -13.230 1.00 36.47 160 ILE A N 1
ATOM 1207 C CA . ILE A 1 160 ? 8.336 3.374 -13.886 1.00 36.47 160 ILE A CA 1
ATOM 1208 C C . ILE A 1 160 ? 9.837 3.135 -13.697 1.00 36.47 160 ILE A C 1
ATOM 1210 O O . ILE A 1 160 ? 10.388 3.386 -12.623 1.00 36.47 160 ILE A O 1
ATOM 1214 N N . LEU A 1 161 ? 10.514 2.650 -14.740 1.00 35.28 161 LEU A N 1
ATOM 1215 C CA . LEU A 1 161 ? 11.974 2.557 -14.771 1.00 35.28 161 LEU A CA 1
ATOM 1216 C C . LEU A 1 161 ? 12.560 3.931 -15.112 1.00 35.28 161 LEU A C 1
ATOM 1218 O O . LEU A 1 161 ? 12.703 4.320 -16.271 1.00 35.28 161 LEU A O 1
ATOM 1222 N N . HIS A 1 162 ? 12.921 4.689 -14.079 1.00 29.69 162 HIS A N 1
ATOM 1223 C CA . HIS A 1 162 ? 13.696 5.909 -14.253 1.00 29.69 162 HIS A CA 1
ATOM 1224 C C . HIS A 1 162 ? 15.142 5.542 -14.601 1.00 29.69 162 HIS A C 1
ATOM 1226 O O . HIS A 1 162 ? 15.946 5.315 -13.703 1.00 29.69 162 HIS A O 1
ATOM 1232 N N . ARG A 1 163 ? 15.461 5.566 -15.906 1.00 34.78 163 ARG A N 1
ATOM 1233 C CA . ARG A 1 163 ? 16.817 5.612 -16.491 1.00 34.78 163 ARG A CA 1
ATOM 1234 C C . ARG A 1 163 ? 17.471 4.249 -16.772 1.00 34.78 163 ARG A C 1
ATOM 1236 O O . ARG A 1 163 ? 18.107 3.652 -15.914 1.00 34.78 163 ARG A O 1
ATOM 1243 N N . VAL A 1 164 ? 17.449 3.849 -18.044 1.00 36.50 164 VAL A N 1
ATOM 1244 C CA . VAL A 1 164 ? 18.465 2.961 -18.632 1.00 36.50 164 VAL A CA 1
ATOM 1245 C C . VAL A 1 164 ? 19.413 3.863 -19.419 1.00 36.50 164 VAL A C 1
ATOM 1247 O O . VAL A 1 164 ? 19.029 4.422 -20.444 1.00 36.50 164 VAL A O 1
ATOM 1250 N N . THR A 1 165 ? 20.623 4.095 -18.905 1.00 34.34 165 THR A N 1
ATOM 1251 C CA . THR A 1 165 ? 21.648 4.835 -19.659 1.00 34.34 165 THR A CA 1
ATOM 1252 C C . THR A 1 165 ? 22.412 3.819 -20.497 1.00 34.34 165 THR A C 1
ATOM 1254 O O . THR A 1 165 ? 23.216 3.071 -19.952 1.00 34.34 165 THR A O 1
ATOM 1257 N N . LEU A 1 166 ? 22.143 3.768 -21.802 1.00 35.50 166 LEU A N 1
ATOM 1258 C CA . LEU A 1 166 ? 22.973 3.011 -22.735 1.00 35.50 166 LEU A CA 1
ATOM 1259 C C . LEU A 1 166 ? 24.193 3.878 -23.080 1.00 35.50 166 LEU A C 1
ATOM 1261 O O . LEU A 1 166 ? 24.032 5.004 -23.556 1.00 35.50 166 LEU A O 1
ATOM 1265 N N . HIS A 1 167 ? 25.399 3.400 -22.789 1.00 33.94 167 HIS A N 1
ATOM 1266 C CA . HIS A 1 167 ? 26.616 3.953 -23.381 1.00 33.94 167 HIS A CA 1
ATOM 1267 C C . HIS A 1 167 ? 26.850 3.190 -24.683 1.00 33.94 167 HIS A C 1
ATOM 1269 O O . HIS A 1 167 ? 27.040 1.977 -24.647 1.00 33.94 167 HIS A O 1
ATOM 1275 N N . ILE A 1 168 ? 26.714 3.903 -25.801 1.00 38.00 168 ILE A N 1
ATOM 1276 C CA . ILE A 1 168 ? 26.998 3.425 -27.159 1.00 38.00 168 ILE A CA 1
ATOM 1277 C C . ILE A 1 168 ? 28.378 3.931 -27.552 1.00 38.00 168 ILE A C 1
ATOM 1279 O O . ILE A 1 168 ? 28.638 5.121 -27.252 1.00 38.00 168 ILE A O 1
#

Radius of gyration: 20.1 Å; Cα contacts (8 Å, |Δi|>4): 312; chains: 1; bounding box: 47×38×57 Å

pLDDT: mean 79.35, std 20.68, range [29.69, 97.44]

Secondary structure (DSSP, 8-state):
-PPP----EEEE-TTPPSEEEEEEEEEE-S-SSSSEEEEEEEEEE-PPPPPPTTEEEEEE--STT---EEEEEETTT--EEEEEE-SSS----EEE-TTT--EEEEE--TTS-EEEEEE-TTT--EEEEEEES----TT--SS----------SSEEEE---------

Solvent-accessible surface area (backbone atoms only — not comparable to full-atom values): 10373 Å² total; per-residue (Å²): 133,86,79,87,83,85,77,84,56,74,52,82,34,59,85,57,69,69,44,79,44,79,51,66,51,75,47,78,46,90,46,89,90,59,35,65,46,73,49,75,48,75,47,79,43,75,80,66,43,47,50,56,87,81,52,45,77,46,47,38,32,84,62,91,90,30,58,6,27,32,31,43,27,40,73,88,79,68,52,72,42,80,42,35,64,18,87,40,55,22,20,76,42,65,49,71,41,88,89,79,30,44,32,36,30,40,33,61,48,93,98,49,71,33,28,41,24,39,32,14,49,67,56,18,41,48,42,86,72,51,58,45,79,74,84,71,65,86,90,72,82,74,77,92,70,79,76,86,67,91,63,80,66,67,48,53,51,80,54,79,72,86,77,84,84,81,87,129